Protein AF-E8ZKI0-F1 (afdb_monomer)

Solvent-accessible surface area (backbone atoms only — not comparable to full-atom values): 11132 Å² total; per-residue (Å²): 133,86,81,89,88,86,85,84,89,81,90,82,86,80,88,83,82,87,80,90,78,79,86,87,85,88,90,86,84,82,90,84,88,85,90,84,85,89,81,93,77,94,76,82,87,74,80,74,78,77,76,75,78,72,76,76,78,71,79,24,52,30,26,34,36,40,73,79,51,63,46,97,85,69,41,68,41,62,51,30,31,23,81,55,64,63,51,71,71,63,33,72,75,36,73,36,47,44,56,20,21,68,44,44,26,99,84,48,37,11,39,30,31,72,38,79,87,80,56,42,68,42,53,51,73,73,50,23,82,56,66,66,88,75,39,90,78,42,40,77,31,73,81,53,29,66,79,56,49,52,53,53,49,51,53,42,50,52,51,52,51,53,50,56,49,49,51,69,77,59,118

Secondary structure (DSSP, 8-state):
------------------------------------------------------PPPPPPEEEEEEEEEE-TTS-EEEEEE-SSPPPHHHHHH-HHHHHHHTS--TTSEEEEEEETTTTEEE--GGGTTS-TTS-TTPEE-GGGSHHHHHHHHHHHHHHHHHHHHHHHH--

Mean predicted aligned error: 16.47 Å

Radius of gyration: 30.59 Å; Cα contacts (8 Å, |Δi|>4): 182; chains: 1; bounding box: 78×76×83 Å

Fold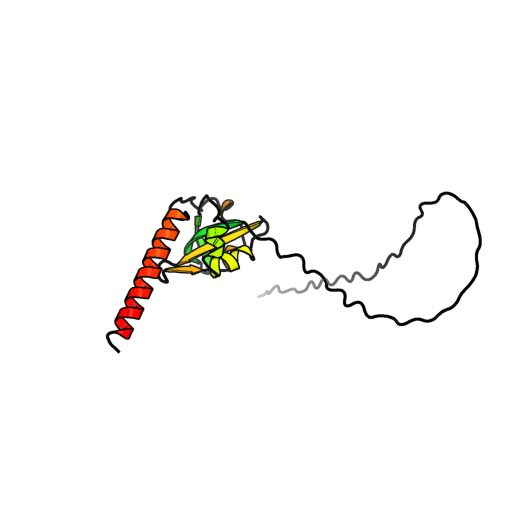seek 3Di:
DDDDDDDDDDDDDDDDDDDDDDDDDDDDDDDDDDDDDDDDDDDDDDPPPPPPPPDPQQFFFEKEFDFDAADPVRATDTAEIAPDTDDPVLCVVAPQSVVQRNQAEPVRYGYWYQDLVLLGIHGDNSVRDDDPVPVPRHYHDCCRPPVNSVVSNVVVVVVVVVVVVVVVVPD

Organism: Mycoplasma haemofelis (strain Langford 1) (NCBI:txid941640)

pLDDT: mean 74.5, std 23.93, range [30.08, 96.81]

Structure (mmCIF, N/CA/C/O backbone):
data_AF-E8ZKI0-F1
#
_entry.id   AF-E8ZKI0-F1
#
loop_
_atom_site.group_PDB
_atom_site.id
_atom_site.type_symbol
_atom_site.label_atom_id
_atom_site.label_alt_id
_atom_site.label_comp_id
_atom_site.label_asym_id
_atom_site.label_entity_id
_atom_site.label_seq_id
_atom_site.pdbx_PDB_ins_code
_atom_site.Cartn_x
_atom_site.Cartn_y
_atom_site.Cartn_z
_atom_site.occupancy
_atom_site.B_iso_or_equiv
_atom_site.auth_seq_id
_atom_site.auth_comp_id
_atom_site.auth_asym_id
_atom_site.auth_atom_id
_atom_site.pdbx_PDB_model_num
ATOM 1 N N . MET A 1 1 ? 17.037 7.441 -63.802 1.00 40.22 1 MET A N 1
ATOM 2 C CA . MET A 1 1 ? 16.262 6.194 -64.014 1.00 40.22 1 MET A CA 1
ATOM 3 C C . MET A 1 1 ? 15.988 5.619 -62.631 1.00 40.22 1 MET A C 1
ATOM 5 O O . MET A 1 1 ? 16.943 5.460 -61.891 1.00 40.22 1 MET A O 1
ATOM 9 N N . LYS A 1 2 ? 14.757 5.776 -62.123 1.00 40.53 2 LYS A N 1
ATOM 10 C CA . LYS A 1 2 ? 13.696 4.742 -62.015 1.00 40.53 2 LYS A CA 1
ATOM 11 C C . LYS A 1 2 ? 14.151 3.548 -61.136 1.00 40.53 2 LYS A C 1
ATOM 13 O O . LYS A 1 2 ? 15.152 2.940 -61.468 1.00 40.53 2 LYS A O 1
ATOM 18 N N . GLY A 1 3 ? 13.478 3.177 -60.044 1.00 38.97 3 GLY A N 1
ATOM 19 C CA . GLY A 1 3 ? 12.053 3.362 -59.776 1.00 38.97 3 GLY A CA 1
ATOM 20 C C . GLY A 1 3 ? 11.618 3.227 -58.315 1.00 38.97 3 GLY A C 1
ATOM 21 O O . GLY A 1 3 ? 12.303 2.659 -57.470 1.00 38.97 3 GLY A O 1
ATOM 22 N N . LEU A 1 4 ? 10.436 3.805 -58.088 1.00 45.12 4 LEU A N 1
ATOM 23 C CA . LEU A 1 4 ? 9.535 3.550 -56.975 1.00 45.12 4 LEU A CA 1
ATOM 24 C C . LEU A 1 4 ? 9.057 2.095 -57.011 1.00 45.12 4 LEU A C 1
ATOM 26 O O . LEU A 1 4 ? 8.771 1.590 -58.093 1.00 45.12 4 LEU A O 1
ATOM 30 N N . ASN A 1 5 ? 8.814 1.518 -55.836 1.00 44.50 5 ASN A N 1
ATOM 31 C CA . ASN A 1 5 ? 7.786 0.497 -55.661 1.00 44.50 5 ASN A CA 1
ATOM 32 C C . ASN A 1 5 ? 6.865 0.922 -54.513 1.00 44.50 5 ASN A C 1
ATOM 34 O O . ASN A 1 5 ? 7.275 0.989 -53.358 1.00 44.50 5 ASN A O 1
ATOM 38 N N . ALA A 1 6 ? 5.619 1.214 -54.871 1.00 46.84 6 ALA A N 1
ATOM 39 C CA . ALA A 1 6 ? 4.472 1.340 -53.989 1.00 46.84 6 ALA A CA 1
ATOM 40 C C . ALA A 1 6 ? 3.390 0.401 -54.533 1.00 46.84 6 ALA A C 1
ATOM 42 O O . ALA A 1 6 ? 3.024 0.560 -55.693 1.00 46.84 6 ALA A O 1
ATOM 43 N N . ILE A 1 7 ? 2.894 -0.540 -53.722 1.00 47.84 7 ILE A N 1
ATOM 44 C CA . ILE A 1 7 ? 1.620 -1.275 -53.892 1.00 47.84 7 ILE A CA 1
ATOM 45 C C . ILE A 1 7 ? 1.179 -1.655 -52.458 1.00 47.84 7 ILE A C 1
ATOM 47 O O . ILE A 1 7 ? 1.956 -2.285 -51.749 1.00 47.84 7 ILE A O 1
ATOM 51 N N . LEU A 1 8 ? 0.168 -1.022 -51.848 1.00 43.34 8 LEU A N 1
ATOM 52 C CA . LEU A 1 8 ? -1.298 -1.187 -51.951 1.00 43.34 8 LEU A CA 1
ATOM 53 C C . LEU A 1 8 ? -1.882 -2.480 -51.339 1.00 43.34 8 LEU A C 1
ATOM 55 O O . LEU A 1 8 ? -1.667 -3.571 -51.844 1.00 43.34 8 LEU A O 1
ATOM 59 N N . SER A 1 9 ? -2.778 -2.238 -50.372 1.00 44.53 9 SER A N 1
ATOM 60 C CA . SER A 1 9 ? -4.087 -2.877 -50.154 1.00 44.53 9 SER A CA 1
ATOM 61 C C . SER A 1 9 ? -4.181 -4.312 -49.625 1.00 44.53 9 SER A C 1
ATOM 63 O O . SER A 1 9 ? -3.645 -5.260 -50.183 1.00 44.53 9 SER A O 1
ATOM 65 N N . GLY A 1 10 ? -5.011 -4.454 -48.590 1.00 43.97 10 GLY A N 1
ATOM 66 C CA . GLY A 1 10 ? -5.492 -5.725 -48.062 1.00 43.97 10 GLY A CA 1
ATOM 67 C C . GLY A 1 10 ? -6.561 -5.517 -46.991 1.00 43.97 10 GLY A C 1
ATOM 68 O O . GLY A 1 10 ? -6.345 -5.831 -45.827 1.00 43.97 10 GLY A O 1
ATOM 69 N N . THR A 1 11 ? -7.702 -4.938 -47.368 1.00 52.06 11 THR A N 1
ATOM 70 C CA . THR A 1 11 ? -8.943 -4.984 -46.579 1.00 52.06 11 THR A CA 1
ATOM 71 C C . THR A 1 11 ? -9.437 -6.424 -46.470 1.00 52.06 11 THR A C 1
ATOM 73 O O . THR A 1 11 ? -9.704 -7.053 -47.491 1.00 52.06 11 THR A O 1
ATOM 76 N N . GLY A 1 12 ? -9.609 -6.918 -45.244 1.00 41.12 12 GLY A N 1
ATOM 77 C CA . GLY A 1 12 ? -10.237 -8.204 -44.944 1.00 41.12 12 GLY A CA 1
ATOM 78 C C . GLY A 1 12 ? -11.407 -8.029 -43.980 1.00 41.12 12 GLY A C 1
ATOM 79 O O . GLY A 1 12 ? -11.250 -8.210 -42.779 1.00 41.12 12 GLY A O 1
ATOM 80 N N . LEU A 1 13 ? -12.571 -7.651 -44.512 1.00 50.66 13 LEU A N 1
ATOM 81 C CA . LEU A 1 13 ? -13.872 -7.826 -43.863 1.00 50.66 13 LEU A CA 1
ATOM 82 C C . LEU A 1 13 ? -14.341 -9.250 -44.169 1.00 50.66 13 LEU A C 1
ATOM 84 O O . LEU A 1 13 ? -14.579 -9.567 -45.333 1.00 50.66 13 LEU A O 1
ATOM 88 N N . VAL A 1 14 ? -14.513 -10.089 -43.148 1.00 54.31 14 VAL A N 1
ATOM 89 C CA . VAL A 1 14 ? -15.307 -11.316 -43.280 1.00 54.31 14 VAL A CA 1
ATOM 90 C C . VAL A 1 14 ? -16.473 -11.246 -42.305 1.00 54.31 14 VAL A C 1
ATOM 92 O O . VAL A 1 14 ? -16.327 -11.325 -41.090 1.00 54.31 14 VAL A O 1
ATOM 95 N N . SER A 1 15 ? -17.628 -11.030 -42.926 1.00 44.19 15 SER A N 1
ATOM 96 C CA . SER A 1 15 ? -18.984 -11.224 -42.432 1.00 44.19 15 SER A CA 1
ATOM 97 C C . SER A 1 15 ? -19.193 -12.648 -41.904 1.00 44.19 15 SER A C 1
ATOM 99 O O . SER A 1 15 ? -18.783 -13.612 -42.547 1.00 44.19 15 SER A O 1
ATOM 101 N N . GLY A 1 16 ? -19.878 -12.774 -40.767 1.00 38.69 16 GLY A N 1
ATOM 102 C CA . GLY A 1 16 ? -20.355 -14.040 -40.215 1.00 38.69 16 GLY A CA 1
ATOM 103 C C . GLY A 1 16 ? -21.697 -13.826 -39.526 1.00 38.69 16 GLY A C 1
ATOM 104 O O . GLY A 1 16 ? -21.761 -13.597 -38.324 1.00 38.69 16 GLY A O 1
ATOM 105 N N . VAL A 1 17 ? -22.757 -13.831 -40.330 1.00 40.53 17 VAL A N 1
ATOM 106 C CA . VAL A 1 17 ? -24.164 -13.772 -39.925 1.00 40.53 17 VAL A CA 1
ATOM 107 C C . VAL A 1 17 ? -24.642 -15.178 -39.563 1.00 40.53 17 VAL A C 1
ATOM 109 O O . VAL A 1 17 ? -24.392 -16.118 -40.311 1.00 40.53 17 VAL A O 1
ATOM 112 N N . GLY A 1 18 ? -25.440 -15.277 -38.498 1.00 31.75 18 GLY A N 1
ATOM 113 C CA . GLY A 1 18 ? -26.523 -16.258 -38.408 1.00 31.75 18 GLY A CA 1
ATOM 114 C C . GLY A 1 18 ? -26.263 -17.465 -37.510 1.00 31.75 18 GLY A C 1
ATOM 115 O O . GLY A 1 18 ? -25.328 -18.227 -37.718 1.00 31.75 18 GLY A O 1
ATOM 116 N N . GLY A 1 19 ? -27.164 -17.676 -36.547 1.00 33.12 19 GLY A N 1
ATOM 117 C CA . GLY A 1 19 ? -27.250 -18.950 -35.837 1.00 33.12 19 GLY A CA 1
ATOM 118 C C . GLY A 1 19 ? -27.952 -18.890 -34.488 1.00 33.12 19 GLY A C 1
ATOM 119 O O . GLY A 1 19 ? -27.355 -19.250 -33.482 1.00 33.12 19 GLY A O 1
ATOM 120 N N . ILE A 1 20 ? -29.213 -18.452 -34.450 1.00 44.00 20 ILE A N 1
ATOM 121 C CA . ILE A 1 20 ? -30.106 -18.773 -33.330 1.00 44.00 20 ILE A CA 1
ATOM 122 C C . ILE A 1 20 ? -30.459 -20.256 -33.489 1.00 44.00 20 ILE A C 1
ATOM 124 O O . ILE A 1 20 ? -31.121 -20.619 -34.458 1.00 44.00 20 ILE A O 1
ATOM 128 N N . ALA A 1 21 ? -30.020 -21.111 -32.568 1.00 38.50 21 ALA A N 1
ATOM 129 C CA . ALA A 1 21 ? -30.513 -22.479 -32.462 1.00 38.50 21 ALA A CA 1
ATOM 130 C C . ALA A 1 21 ? -31.357 -22.590 -31.190 1.00 38.50 21 ALA A C 1
ATOM 132 O O . ALA A 1 21 ? -30.845 -22.593 -30.072 1.00 38.50 21 ALA A O 1
ATOM 133 N N . ALA A 1 22 ? -32.672 -22.628 -31.391 1.00 40.62 22 ALA A N 1
ATOM 134 C CA . ALA A 1 22 ? -33.644 -22.969 -30.372 1.00 40.62 22 ALA A CA 1
ATOM 135 C C . ALA A 1 22 ? -33.615 -24.482 -30.082 1.00 40.62 22 ALA A C 1
ATOM 137 O O . ALA A 1 22 ? -33.513 -25.298 -30.992 1.00 40.62 22 ALA A O 1
ATOM 138 N N . LEU A 1 23 ? -3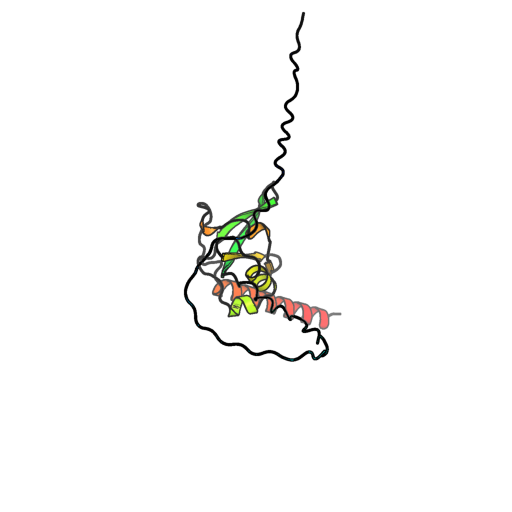3.711 -24.791 -28.785 1.00 43.47 23 LEU A N 1
ATOM 139 C CA . LEU A 1 23 ? -34.358 -25.934 -28.127 1.00 43.47 23 LEU A CA 1
ATOM 140 C C . LEU A 1 23 ? -34.749 -27.145 -28.990 1.00 43.47 23 LEU A C 1
ATOM 142 O O . LEU A 1 23 ? -35.630 -27.038 -29.836 1.00 43.47 23 LEU A O 1
ATOM 146 N N . THR A 1 24 ? -34.246 -28.331 -28.625 1.00 37.47 24 THR A N 1
ATOM 147 C CA . THR A 1 24 ? -35.020 -29.489 -28.099 1.00 37.47 24 THR A CA 1
ATOM 148 C C . THR A 1 24 ? -34.216 -30.784 -28.247 1.00 37.47 24 THR A C 1
ATOM 150 O O . THR A 1 24 ? -33.840 -31.106 -29.358 1.00 37.47 24 THR A O 1
ATOM 153 N N . VAL A 1 25 ? -34.014 -31.538 -27.155 1.00 42.84 25 VAL A N 1
ATOM 154 C CA . VAL A 1 25 ? -34.149 -33.015 -27.048 1.00 42.84 25 VAL A CA 1
ATOM 155 C C . VAL A 1 25 ? -34.244 -33.317 -25.536 1.00 42.84 25 VAL A C 1
ATOM 157 O O . VAL A 1 25 ? -33.312 -33.047 -24.790 1.00 42.84 25 VAL A O 1
ATOM 160 N N . LEU A 1 26 ? -35.444 -33.559 -25.001 1.00 39.06 26 LEU A N 1
ATOM 161 C CA . LEU A 1 26 ? -36.080 -34.873 -24.805 1.00 39.06 26 LEU A CA 1
ATOM 162 C C . LEU A 1 26 ? -35.451 -35.685 -23.654 1.00 39.06 26 LEU A C 1
ATOM 164 O O . LEU A 1 26 ? -34.533 -36.467 -23.865 1.00 39.06 26 LEU A O 1
ATOM 168 N N . ASN A 1 27 ? -36.019 -35.569 -22.450 1.00 40.00 27 ASN A N 1
ATOM 169 C CA . ASN A 1 27 ? -35.967 -36.654 -21.470 1.00 40.00 27 ASN A CA 1
ATOM 170 C C . ASN A 1 27 ? -37.403 -37.062 -21.124 1.00 40.00 27 ASN A C 1
ATOM 172 O O . ASN A 1 27 ? -38.143 -36.347 -20.453 1.00 40.00 27 ASN A O 1
ATOM 176 N N . LYS A 1 28 ? -37.792 -38.202 -21.695 1.00 32.09 28 LYS A N 1
ATOM 177 C CA . LYS A 1 28 ? -39.054 -38.929 -21.537 1.00 32.09 28 LYS A CA 1
ATOM 178 C C . LYS A 1 28 ? -38.755 -40.070 -20.560 1.00 32.09 28 LYS A C 1
ATOM 180 O O . LYS A 1 28 ? -37.803 -40.804 -20.797 1.00 32.09 28 LYS A O 1
ATOM 185 N N . ALA A 1 29 ? -39.455 -40.184 -19.431 1.00 35.16 29 ALA A N 1
ATOM 186 C CA . ALA A 1 29 ? -40.582 -41.104 -19.188 1.00 35.16 29 ALA A CA 1
ATOM 187 C C . ALA A 1 29 ? -40.885 -41.141 -17.660 1.00 35.16 29 ALA A C 1
ATOM 189 O O . ALA A 1 29 ? -40.016 -40.705 -16.905 1.00 35.16 29 ALA A O 1
ATOM 190 N N . PRO A 1 30 ? -41.971 -41.777 -17.155 1.00 42.25 30 PRO A N 1
ATOM 191 C CA . PRO A 1 30 ? -43.271 -42.108 -17.758 1.00 42.25 30 PRO A CA 1
ATOM 192 C C . PRO A 1 30 ? -44.508 -41.673 -16.910 1.00 42.25 30 PRO A C 1
ATOM 194 O O . PRO A 1 30 ? -44.445 -41.491 -15.702 1.00 42.25 30 PRO A O 1
ATOM 197 N N . THR A 1 31 ? -45.641 -41.545 -17.611 1.00 36.56 31 THR A N 1
ATOM 198 C CA . THR A 1 31 ? -47.069 -41.698 -17.226 1.00 36.56 31 THR A CA 1
ATOM 199 C C . THR A 1 31 ? -47.497 -41.840 -15.751 1.00 36.56 31 THR A C 1
ATOM 201 O O . THR A 1 31 ? -47.207 -42.856 -15.127 1.00 36.56 31 THR A O 1
ATOM 204 N N . SER A 1 32 ? -48.427 -40.980 -15.310 1.00 31.41 32 SER A N 1
ATOM 205 C CA . SER A 1 32 ? -49.773 -41.416 -14.883 1.00 31.41 32 SER A CA 1
ATOM 206 C C . SER A 1 32 ? -50.768 -40.242 -14.886 1.00 31.41 32 SER A C 1
ATOM 208 O O . SER A 1 32 ? -50.420 -39.109 -14.575 1.00 31.41 32 SER A O 1
ATOM 210 N N . SER A 1 33 ? -51.984 -40.545 -15.320 1.00 34.16 33 SER A N 1
ATOM 211 C CA . SER A 1 33 ? -53.177 -39.717 -15.547 1.00 34.16 33 SER A CA 1
ATOM 212 C C . SER A 1 33 ? -53.775 -39.051 -14.298 1.00 34.16 33 SER A C 1
ATOM 214 O O . SER A 1 33 ? -53.682 -39.639 -13.227 1.00 34.16 33 SER A O 1
ATOM 216 N N . VAL A 1 34 ? -54.496 -37.928 -14.472 1.00 34.50 34 VAL A N 1
ATOM 217 C CA . VAL A 1 34 ? -55.917 -37.699 -14.076 1.00 34.50 34 VAL A CA 1
ATOM 218 C C . VAL A 1 34 ? -56.320 -36.224 -14.326 1.00 34.50 34 VAL A C 1
ATOM 220 O O . VAL A 1 34 ? -55.527 -35.310 -14.135 1.00 34.50 34 VAL A O 1
ATOM 223 N N . LEU A 1 35 ? -57.546 -36.050 -14.839 1.00 34.53 35 LEU A N 1
ATOM 224 C CA . LEU A 1 35 ? -58.276 -34.816 -15.171 1.00 34.53 35 LEU A CA 1
ATOM 225 C C . LEU A 1 35 ? -58.670 -33.948 -13.956 1.00 34.53 35 LEU A C 1
ATOM 227 O O . LEU A 1 35 ? -59.016 -34.519 -12.934 1.00 34.53 35 LEU A O 1
ATOM 231 N N . GLU A 1 36 ? -58.777 -32.624 -14.162 1.00 35.88 36 GLU A N 1
ATOM 232 C CA . GLU A 1 36 ? -59.799 -31.659 -13.650 1.00 35.88 36 GLU A CA 1
ATOM 233 C C . GLU A 1 36 ? -59.331 -30.245 -14.087 1.00 35.88 36 GLU A C 1
ATOM 235 O O . GLU A 1 36 ? -58.208 -29.865 -13.781 1.00 35.88 36 GLU A O 1
ATOM 240 N N . VAL A 1 37 ? -59.910 -29.516 -15.055 1.00 31.95 37 VAL A N 1
ATOM 241 C CA . VAL A 1 37 ? -61.228 -28.847 -15.206 1.00 31.95 37 VAL A CA 1
ATOM 242 C C . VAL A 1 37 ? -61.480 -27.733 -14.164 1.00 31.95 37 VAL A C 1
ATOM 244 O O . VAL A 1 37 ? -61.538 -28.013 -12.976 1.00 31.95 37 VAL A O 1
ATOM 247 N N . VAL A 1 38 ? -61.750 -26.512 -14.679 1.00 35.09 38 VAL A N 1
ATOM 248 C CA . VAL A 1 38 ? -62.274 -25.273 -14.026 1.00 35.09 38 VAL A CA 1
ATOM 249 C C . VAL A 1 38 ? -61.226 -24.518 -13.167 1.00 35.09 38 VAL A C 1
ATOM 251 O O . VAL A 1 38 ? -60.435 -25.141 -12.486 1.00 35.09 38 VAL A O 1
ATOM 254 N N . GLU A 1 39 ? -61.043 -23.192 -13.160 1.00 33.56 39 GLU A N 1
ATOM 255 C CA . GLU A 1 39 ? -61.940 -22.047 -13.338 1.00 33.56 39 GLU A CA 1
ATOM 256 C C . GLU A 1 39 ? -61.121 -20.778 -13.664 1.00 33.56 39 GLU A C 1
ATOM 258 O O . GLU A 1 39 ? -60.028 -20.563 -13.141 1.00 33.56 39 GLU A O 1
ATOM 263 N N . GLU A 1 40 ? -61.684 -19.914 -14.502 1.00 41.94 40 GLU A N 1
ATOM 264 C CA . GLU A 1 40 ? -61.268 -18.531 -14.724 1.00 41.94 40 GLU A CA 1
ATOM 265 C C . GLU A 1 40 ? -61.461 -17.686 -13.450 1.00 41.94 40 GLU A C 1
ATOM 267 O O . GLU A 1 40 ? -62.557 -17.661 -12.892 1.00 41.94 40 GLU A O 1
ATOM 272 N N . LYS A 1 41 ? -60.435 -16.936 -13.019 1.00 30.08 41 LYS A N 1
ATOM 273 C CA . LYS A 1 41 ? -60.613 -15.699 -12.235 1.00 30.08 41 LYS A CA 1
ATOM 274 C C . LYS A 1 41 ? -59.398 -14.778 -12.342 1.00 30.08 41 LYS A C 1
ATOM 276 O O . LYS A 1 41 ? -58.297 -15.090 -11.905 1.00 30.08 41 LYS A O 1
ATOM 281 N N . SER A 1 42 ? -59.664 -13.619 -12.934 1.00 44.31 42 SER A N 1
ATOM 282 C CA . SER A 1 42 ? -58.834 -12.417 -12.959 1.00 44.31 42 SER A CA 1
ATOM 283 C C . SER A 1 42 ? -58.464 -11.966 -11.543 1.00 44.31 42 SER A C 1
ATOM 285 O O . SER A 1 42 ? -59.359 -11.819 -10.712 1.00 44.31 42 SER A O 1
ATOM 287 N N . GLN A 1 43 ? -57.179 -11.708 -11.276 1.00 31.31 43 GLN A N 1
ATOM 288 C CA . GLN A 1 43 ? -56.734 -10.905 -10.133 1.00 31.31 43 GLN A CA 1
ATOM 289 C C . GLN A 1 43 ? -55.329 -10.327 -10.379 1.00 31.31 43 GLN A C 1
ATOM 291 O O . GLN A 1 43 ? -54.343 -11.051 -10.431 1.00 31.31 43 GLN A O 1
ATOM 296 N N . VAL A 1 44 ? -55.308 -9.000 -10.554 1.00 39.16 44 VAL A N 1
ATOM 297 C CA . VAL A 1 44 ? -54.308 -8.030 -10.073 1.00 39.16 44 VAL A CA 1
ATOM 298 C C . VAL A 1 44 ? -52.849 -8.501 -10.112 1.00 39.16 44 VAL A C 1
ATOM 300 O O . VAL A 1 44 ? -52.348 -9.129 -9.185 1.00 39.16 44 VAL A O 1
ATOM 303 N N . GLU A 1 45 ? -52.139 -8.106 -11.170 1.00 38.28 45 GLU A N 1
ATOM 304 C CA . GLU A 1 45 ? -50.689 -8.254 -11.269 1.00 38.28 45 GLU A CA 1
ATOM 305 C C . GLU A 1 45 ? -50.011 -7.242 -10.328 1.00 38.28 45 GLU A C 1
ATOM 307 O O . GLU A 1 45 ? -49.749 -6.083 -10.662 1.00 38.28 45 GLU A O 1
ATOM 312 N N . GLU A 1 46 ? -49.796 -7.679 -9.089 1.00 39.84 46 GLU A N 1
ATOM 313 C CA . GLU A 1 46 ? -48.971 -7.002 -8.100 1.00 39.84 46 GLU A CA 1
ATOM 314 C C . GLU A 1 46 ? -47.523 -7.004 -8.607 1.00 39.84 46 GLU A C 1
ATOM 316 O O . GLU A 1 46 ? -46.841 -8.031 -8.665 1.00 39.84 46 GLU A O 1
ATOM 321 N N . LYS A 1 47 ? -47.074 -5.826 -9.036 1.00 40.88 47 LYS A N 1
ATOM 322 C CA . LYS A 1 47 ? -45.724 -5.549 -9.516 1.00 40.88 47 LYS A CA 1
ATOM 323 C C . LYS A 1 47 ? -44.732 -5.799 -8.374 1.00 40.88 47 LYS A C 1
ATOM 325 O O . LYS A 1 47 ? -44.409 -4.888 -7.619 1.00 40.88 47 LYS A O 1
ATOM 330 N N . LYS A 1 48 ? -44.246 -7.036 -8.238 1.00 42.81 48 LYS A N 1
ATOM 331 C CA . LYS A 1 48 ? -43.090 -7.344 -7.391 1.00 42.81 48 LYS A CA 1
ATOM 332 C C . LYS A 1 48 ? -41.882 -6.638 -7.992 1.00 42.81 48 LYS A C 1
ATOM 334 O O . LYS A 1 48 ? -41.314 -7.093 -8.983 1.00 42.81 48 LYS A O 1
ATOM 339 N N . GLU A 1 49 ? -41.512 -5.508 -7.396 1.00 42.75 49 GLU A N 1
ATOM 340 C CA . GLU A 1 49 ? -40.168 -4.957 -7.508 1.00 42.75 49 GLU A CA 1
ATOM 341 C C . GLU A 1 49 ? -39.195 -6.066 -7.113 1.00 42.75 49 GLU A C 1
ATOM 343 O O . GLU A 1 49 ? -39.032 -6.407 -5.940 1.00 42.75 49 GLU A O 1
ATOM 348 N N . GLY A 1 50 ? -38.590 -6.688 -8.123 1.00 42.03 50 GLY A N 1
ATOM 349 C CA . GLY A 1 50 ? -37.432 -7.534 -7.936 1.00 42.03 50 GLY A CA 1
ATOM 350 C C . GLY A 1 50 ? -36.322 -6.656 -7.387 1.00 42.03 50 GLY A C 1
ATOM 351 O O . GLY A 1 50 ? -35.592 -6.029 -8.150 1.00 42.03 50 GLY A O 1
ATOM 352 N N . VAL A 1 51 ? -36.210 -6.593 -6.062 1.00 45.97 51 VAL A N 1
ATOM 353 C CA . VAL A 1 51 ? -34.994 -6.148 -5.395 1.00 45.97 51 VAL A CA 1
ATOM 354 C C . VAL A 1 51 ? -33.931 -7.163 -5.792 1.00 45.97 51 VAL A C 1
ATOM 356 O O . VAL A 1 51 ? -33.796 -8.227 -5.188 1.00 45.97 51 VAL A O 1
ATOM 359 N N . THR A 1 52 ? -33.209 -6.867 -6.869 1.00 45.12 52 THR A N 1
ATOM 360 C CA . THR A 1 52 ? -31.932 -7.506 -7.156 1.00 45.12 52 THR A CA 1
ATOM 361 C C . THR A 1 52 ? -31.039 -7.197 -5.968 1.00 45.12 52 THR A C 1
ATOM 363 O O . THR A 1 52 ? -30.539 -6.080 -5.832 1.00 45.12 52 THR A O 1
ATOM 366 N N . VAL A 1 53 ? -30.898 -8.171 -5.071 1.00 51.28 53 VAL A N 1
ATOM 367 C CA . VAL A 1 53 ? -29.879 -8.160 -4.029 1.00 51.28 53 VAL A 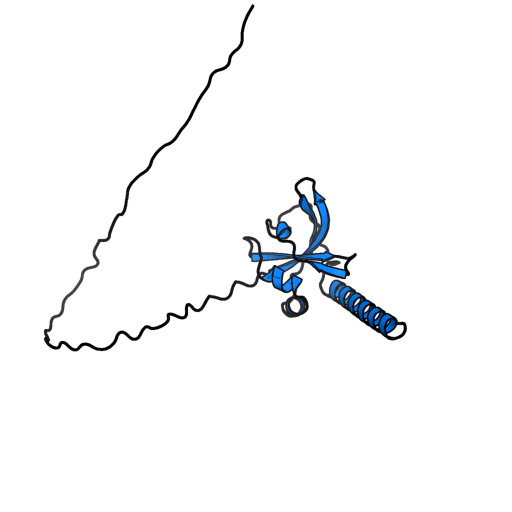CA 1
ATOM 368 C C . VAL A 1 53 ? -28.551 -8.181 -4.774 1.00 51.28 53 VAL A C 1
ATOM 370 O O . VAL A 1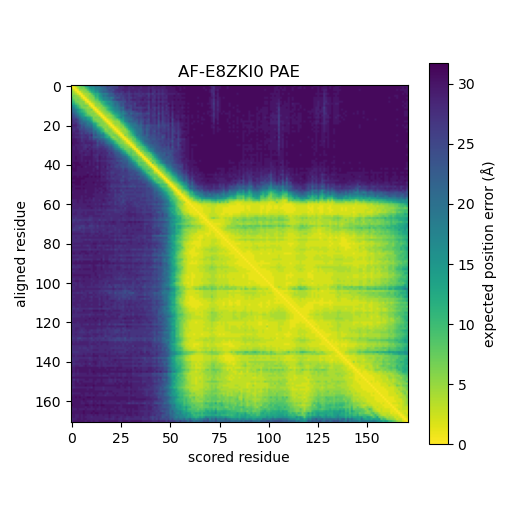 53 ? -28.121 -9.224 -5.257 1.00 51.28 53 VAL A O 1
ATOM 373 N N . ALA A 1 54 ? -27.969 -6.999 -4.977 1.00 57.12 54 ALA A N 1
ATOM 374 C CA . ALA A 1 54 ? -26.637 -6.867 -5.533 1.00 57.12 54 ALA A CA 1
ATOM 375 C C . ALA A 1 54 ? -25.690 -7.642 -4.616 1.00 57.12 54 ALA A C 1
ATOM 377 O O . ALA A 1 54 ? -25.544 -7.305 -3.439 1.00 57.12 54 ALA A O 1
ATOM 378 N N . GLU A 1 55 ? -25.111 -8.715 -5.144 1.00 58.34 55 GLU A N 1
ATOM 379 C CA . GLU A 1 55 ? -24.109 -9.494 -4.436 1.00 58.34 55 GLU A CA 1
ATOM 380 C C . GLU A 1 55 ? -22.963 -8.543 -4.042 1.00 58.34 55 GLU A C 1
ATOM 382 O O . GLU A 1 55 ? -22.500 -7.764 -4.888 1.00 58.34 55 GLU A O 1
ATOM 387 N N . PRO A 1 56 ? -22.562 -8.497 -2.758 1.00 62.19 56 PRO A N 1
ATOM 388 C CA . PRO A 1 56 ? -21.542 -7.560 -2.313 1.00 62.19 56 PRO A CA 1
ATOM 389 C C . PRO A 1 56 ? -20.242 -7.833 -3.069 1.00 62.19 56 PRO A C 1
ATOM 391 O O . PRO A 1 56 ? -19.812 -8.978 -3.190 1.00 62.19 56 PRO A O 1
ATOM 394 N N . ALA A 1 57 ? -19.623 -6.769 -3.589 1.00 65.06 57 ALA A N 1
ATOM 395 C CA . ALA A 1 57 ? -18.372 -6.884 -4.327 1.00 65.06 57 ALA A CA 1
ATOM 396 C C . ALA A 1 57 ? -17.316 -7.629 -3.483 1.00 65.06 57 ALA A C 1
ATOM 398 O O . ALA A 1 57 ? -17.191 -7.341 -2.286 1.00 65.06 57 ALA A O 1
ATOM 399 N N . PRO A 1 58 ? -16.555 -8.564 -4.080 1.00 73.06 58 PRO A N 1
ATOM 400 C CA . PRO A 1 58 ? -15.560 -9.333 -3.349 1.00 73.06 58 PRO A CA 1
ATOM 401 C C . PRO A 1 58 ? -14.487 -8.402 -2.773 1.00 73.06 58 PRO A C 1
ATOM 403 O O . PRO A 1 58 ? -13.939 -7.550 -3.476 1.00 73.06 58 PRO A O 1
ATOM 406 N N . VAL A 1 59 ? -14.200 -8.564 -1.480 1.00 84.25 59 VAL A N 1
ATOM 407 C CA . VAL A 1 59 ? -13.133 -7.833 -0.789 1.00 84.25 59 VAL A CA 1
ATOM 408 C C . VAL A 1 59 ? -11.807 -8.533 -1.074 1.00 84.25 59 VAL A C 1
ATOM 410 O O . VAL A 1 59 ? -11.661 -9.726 -0.820 1.00 84.25 59 VAL A O 1
ATOM 413 N N . MET A 1 60 ? -10.858 -7.784 -1.624 1.00 91.50 60 MET A N 1
ATOM 414 C CA . MET A 1 60 ? -9.555 -8.278 -2.065 1.00 91.50 60 MET A CA 1
ATOM 415 C C . MET A 1 60 ? -8.511 -8.188 -0.952 1.00 91.50 60 MET A C 1
ATOM 417 O O . MET A 1 60 ? -8.544 -7.266 -0.132 1.00 91.50 60 MET A O 1
ATOM 421 N N . ASP A 1 61 ? -7.521 -9.083 -0.986 1.00 95.44 61 ASP A N 1
ATOM 422 C CA . ASP A 1 61 ? -6.370 -9.018 -0.083 1.00 95.44 61 ASP A CA 1
ATOM 423 C C . ASP A 1 61 ? -5.514 -7.786 -0.416 1.00 95.44 61 ASP A C 1
ATOM 425 O O . ASP A 1 61 ? -4.985 -7.673 -1.525 1.00 95.44 61 ASP A O 1
ATOM 429 N N . VAL A 1 62 ? -5.344 -6.858 0.531 1.00 96.38 62 VAL A N 1
ATOM 430 C CA . VAL A 1 62 ? -4.599 -5.611 0.289 1.00 96.38 62 VAL A CA 1
ATOM 431 C C . VAL A 1 62 ? -3.149 -5.736 0.738 1.00 96.38 62 VAL A C 1
ATOM 433 O O . VAL A 1 62 ? -2.864 -6.136 1.861 1.00 96.38 62 VAL A O 1
ATOM 436 N N . TYR A 1 63 ? -2.222 -5.319 -0.115 1.00 96.81 63 TYR A N 1
ATOM 437 C CA . TYR A 1 63 ? -0.790 -5.274 0.155 1.00 96.81 63 TYR A CA 1
ATOM 438 C C . TYR A 1 63 ? -0.256 -3.856 -0.007 1.00 96.81 63 TYR A C 1
ATOM 440 O O . TYR A 1 63 ? -0.766 -3.061 -0.795 1.00 96.81 63 TYR A O 1
ATOM 448 N N . VAL A 1 64 ? 0.814 -3.539 0.717 1.00 96.81 64 VAL A N 1
ATOM 449 C CA . VAL A 1 64 ? 1.492 -2.247 0.584 1.00 96.81 64 VAL A CA 1
ATOM 450 C C . VAL A 1 64 ? 2.666 -2.378 -0.372 1.00 96.81 64 VAL A C 1
ATOM 452 O O . VAL A 1 64 ? 3.472 -3.297 -0.235 1.00 96.81 64 VAL A O 1
ATOM 455 N N . VAL A 1 65 ? 2.790 -1.448 -1.314 1.00 96.38 65 VAL A N 1
ATOM 456 C CA . VAL A 1 65 ? 3.922 -1.362 -2.242 1.00 96.38 65 VAL A CA 1
ATOM 457 C C . VAL A 1 65 ? 4.777 -0.126 -1.977 1.00 96.38 65 VAL A C 1
ATOM 459 O O . VAL A 1 65 ? 4.280 0.952 -1.639 1.00 96.38 65 VAL A O 1
ATOM 462 N N . GLY A 1 66 ? 6.085 -0.290 -2.155 1.00 94.31 66 GLY A N 1
ATOM 463 C CA . GLY A 1 66 ? 7.058 0.786 -2.229 1.00 94.31 66 GLY A CA 1
ATOM 464 C C . GLY A 1 66 ? 6.957 1.442 -3.597 1.00 94.31 66 GLY A C 1
ATOM 465 O O . GLY A 1 66 ? 7.165 0.798 -4.623 1.00 94.31 66 GLY A O 1
ATOM 466 N N . TYR A 1 67 ? 6.583 2.719 -3.613 1.00 92.06 67 TYR A N 1
ATOM 467 C CA . TYR A 1 67 ? 6.448 3.500 -4.835 1.00 92.06 67 TYR A CA 1
ATOM 468 C C . TYR A 1 67 ? 7.545 4.556 -4.915 1.00 92.06 67 TYR A C 1
ATOM 470 O O . TYR A 1 67 ? 7.641 5.428 -4.052 1.00 92.06 67 TYR A O 1
ATOM 478 N N . LYS A 1 68 ? 8.337 4.510 -5.990 1.00 85.62 68 LYS A N 1
ATOM 479 C CA . LYS A 1 68 ? 9.367 5.520 -6.269 1.00 85.62 68 LYS A CA 1
ATOM 480 C C . LYS A 1 68 ? 8.844 6.650 -7.146 1.00 85.62 68 LYS A C 1
ATOM 482 O O . LYS A 1 68 ? 8.851 7.813 -6.755 1.00 85.62 68 LYS A O 1
ATOM 487 N N . LYS A 1 69 ? 8.457 6.308 -8.373 1.00 90.50 69 LYS A N 1
ATOM 488 C CA . LYS A 1 69 ? 7.998 7.243 -9.408 1.00 90.50 69 LYS A CA 1
ATOM 489 C C . LYS A 1 69 ? 7.302 6.488 -10.532 1.00 90.50 69 LYS A C 1
ATOM 491 O O . LYS A 1 69 ? 7.373 5.263 -10.596 1.00 90.50 69 LYS A O 1
ATOM 496 N N . ALA A 1 70 ? 6.673 7.214 -11.445 1.00 91.69 70 ALA A N 1
ATOM 497 C CA . ALA A 1 70 ? 6.184 6.639 -12.688 1.00 91.69 70 ALA A CA 1
ATOM 498 C C . ALA A 1 70 ? 7.301 6.581 -13.748 1.00 91.69 70 ALA A C 1
ATOM 500 O O . ALA A 1 70 ? 8.181 7.443 -13.768 1.00 91.69 70 ALA A O 1
ATOM 501 N N . ASN A 1 71 ? 7.267 5.576 -14.624 1.00 90.81 71 ASN A N 1
ATOM 502 C CA . ASN A 1 71 ? 8.098 5.526 -15.831 1.00 90.81 71 ASN A CA 1
ATOM 503 C C . ASN A 1 71 ? 7.534 6.435 -16.943 1.00 90.81 71 ASN A C 1
ATOM 505 O O . ASN A 1 71 ? 6.472 7.042 -16.784 1.00 90.81 71 ASN A O 1
ATOM 509 N N . ASP A 1 72 ? 8.203 6.481 -18.098 1.00 92.00 72 ASP A N 1
ATOM 510 C CA . ASP A 1 72 ? 7.803 7.321 -19.243 1.00 92.00 72 ASP A CA 1
ATOM 511 C C . ASP A 1 72 ? 6.409 6.971 -19.793 1.00 92.00 72 ASP A C 1
ATOM 513 O O . ASP A 1 72 ? 5.695 7.822 -20.319 1.00 92.00 72 ASP A O 1
ATOM 517 N N . LYS A 1 73 ? 5.961 5.725 -19.592 1.00 91.06 73 LYS A N 1
ATOM 518 C CA . LYS A 1 73 ? 4.608 5.249 -19.933 1.00 91.06 73 LYS A CA 1
ATOM 519 C C . LYS A 1 73 ? 3.580 5.540 -18.833 1.00 91.06 73 LYS A C 1
ATOM 521 O O . LYS A 1 73 ? 2.453 5.040 -18.871 1.00 91.06 73 LYS A O 1
ATOM 526 N N . ARG A 1 74 ? 3.948 6.342 -17.831 1.00 89.88 74 ARG A N 1
ATOM 527 C CA . ARG A 1 74 ? 3.148 6.653 -16.640 1.00 89.88 74 ARG A CA 1
ATOM 528 C C . ARG A 1 74 ? 2.728 5.408 -15.848 1.00 89.88 74 ARG A C 1
ATOM 530 O O . ARG A 1 74 ? 1.675 5.445 -15.210 1.00 89.88 74 ARG A O 1
ATOM 537 N N . GLN A 1 75 ? 3.471 4.308 -15.920 1.00 90.38 75 GLN A N 1
ATOM 538 C CA . GLN A 1 75 ? 3.259 3.130 -15.074 1.00 90.38 75 GLN A CA 1
ATOM 539 C C . GLN A 1 75 ? 4.076 3.282 -13.793 1.00 90.38 75 GLN A C 1
ATOM 541 O O . GLN A 1 75 ? 5.181 3.829 -13.851 1.00 90.38 75 GLN A O 1
ATOM 546 N N . PRO A 1 76 ? 3.573 2.822 -12.643 1.00 92.88 76 PRO A N 1
ATOM 547 C CA . PRO A 1 76 ? 4.334 2.909 -11.414 1.00 92.88 76 PRO A CA 1
ATOM 548 C C . PRO A 1 76 ? 5.572 2.015 -11.466 1.00 92.88 76 PRO A C 1
ATOM 550 O O . PRO A 1 76 ? 5.523 0.882 -11.943 1.00 92.88 76 PRO A O 1
ATOM 553 N N . LEU A 1 77 ? 6.676 2.523 -10.927 1.00 93.25 77 LEU A N 1
ATOM 554 C CA . LEU A 1 77 ? 7.850 1.729 -10.600 1.00 93.25 77 LEU A CA 1
ATOM 555 C C . LEU A 1 77 ? 7.739 1.301 -9.139 1.00 93.25 77 LEU A C 1
ATOM 557 O O . LEU A 1 77 ? 7.942 2.117 -8.234 1.00 93.25 77 LEU A O 1
ATOM 561 N N . VAL A 1 78 ? 7.391 0.029 -8.952 1.00 94.50 78 VAL A N 1
ATOM 562 C CA . VAL A 1 78 ? 7.405 -0.654 -7.659 1.00 94.50 78 VAL A CA 1
ATOM 563 C C . VAL A 1 78 ? 8.750 -1.336 -7.489 1.00 94.50 78 VAL A C 1
ATOM 565 O O . VAL A 1 78 ? 9.185 -2.080 -8.367 1.00 94.50 78 VAL A O 1
ATOM 568 N N . ASP A 1 79 ? 9.411 -1.072 -6.374 1.00 94.25 79 ASP A N 1
ATOM 569 C CA . ASP A 1 79 ? 10.676 -1.703 -6.000 1.00 94.25 79 ASP A CA 1
ATOM 570 C C . ASP A 1 79 ? 10.548 -2.594 -4.768 1.00 94.25 79 ASP A C 1
ATOM 572 O O . ASP A 1 79 ? 11.319 -3.542 -4.619 1.00 94.25 79 ASP A O 1
ATOM 576 N N . GLU A 1 80 ? 9.560 -2.325 -3.916 1.00 95.38 80 GLU A N 1
ATOM 577 C CA . GLU A 1 80 ? 9.297 -3.105 -2.716 1.00 95.38 80 GLU A CA 1
ATOM 578 C C . GLU A 1 80 ? 7.821 -3.492 -2.586 1.00 95.38 80 GLU A C 1
ATOM 580 O O . GLU A 1 80 ? 6.925 -2.777 -3.031 1.00 95.38 80 GLU A O 1
ATOM 585 N N . ILE A 1 81 ? 7.556 -4.618 -1.933 1.00 96.00 81 ILE A N 1
ATOM 586 C CA . ILE A 1 81 ? 6.213 -5.052 -1.553 1.00 96.00 81 ILE A CA 1
ATOM 587 C C . ILE A 1 81 ? 6.218 -5.625 -0.139 1.00 96.00 81 ILE A C 1
ATOM 589 O O . ILE A 1 81 ? 7.152 -6.327 0.260 1.00 96.00 81 ILE A O 1
ATOM 593 N N . SER A 1 82 ? 5.168 -5.340 0.625 1.00 96.69 82 SER A N 1
ATOM 594 C CA . SER A 1 82 ? 4.937 -5.990 1.908 1.00 96.69 82 SER A CA 1
ATOM 595 C C . SER A 1 82 ? 4.723 -7.492 1.690 1.00 96.69 82 SER A C 1
ATOM 597 O O . SER A 1 82 ? 3.859 -7.878 0.901 1.00 96.69 82 SER A O 1
ATOM 599 N N . PRO A 1 83 ? 5.452 -8.370 2.399 1.00 93.94 83 PRO A N 1
ATOM 600 C CA . PRO A 1 83 ? 5.219 -9.810 2.321 1.00 93.94 83 PRO A CA 1
ATOM 601 C C . PRO A 1 83 ? 3.885 -10.228 2.956 1.00 93.94 83 PRO A C 1
ATOM 603 O O . PRO A 1 83 ? 3.407 -11.329 2.695 1.00 93.94 83 PRO A O 1
ATOM 606 N N . LYS A 1 84 ? 3.299 -9.377 3.804 1.00 95.00 84 LYS A N 1
ATOM 607 C CA . LYS A 1 84 ? 2.052 -9.644 4.523 1.00 95.00 84 LYS A CA 1
ATOM 608 C C . LYS A 1 84 ? 0.939 -8.756 3.984 1.00 95.00 84 LYS A C 1
ATOM 610 O O . LYS A 1 84 ? 1.171 -7.570 3.724 1.00 95.00 84 LYS A O 1
ATOM 615 N N . LYS A 1 85 ? -0.251 -9.339 3.846 1.00 95.50 85 LYS A N 1
ATOM 616 C CA . LYS A 1 85 ? -1.463 -8.563 3.599 1.00 95.50 85 LYS A CA 1
ATOM 617 C C . LYS A 1 85 ? -1.805 -7.717 4.820 1.00 95.50 85 LYS A C 1
ATOM 619 O O . LYS A 1 85 ? -1.403 -8.051 5.936 1.00 95.50 85 LYS A O 1
ATOM 624 N N . LEU A 1 86 ? -2.535 -6.643 4.574 1.00 95.38 86 LEU A N 1
ATOM 625 C CA . LEU A 1 86 ? -3.158 -5.846 5.610 1.00 95.38 86 LEU A CA 1
ATOM 626 C C . LEU A 1 86 ? -4.313 -6.634 6.241 1.00 95.38 86 LEU A C 1
ATOM 628 O O . LEU A 1 86 ? -4.986 -7.422 5.577 1.00 95.38 86 LEU A O 1
ATOM 632 N N . THR A 1 87 ? -4.497 -6.422 7.531 1.00 95.00 87 THR A N 1
ATOM 633 C CA . THR A 1 87 ? -5.607 -6.884 8.352 1.00 95.00 87 THR A CA 1
ATOM 634 C C . THR A 1 87 ? -6.861 -6.080 8.036 1.00 95.00 87 THR A C 1
ATOM 636 O O . THR A 1 87 ? -6.792 -4.910 7.645 1.00 95.00 87 THR A O 1
ATOM 639 N N . ASP A 1 88 ? -8.024 -6.700 8.217 1.00 93.25 88 ASP A N 1
ATOM 640 C CA . ASP A 1 88 ? -9.308 -6.056 7.939 1.00 93.25 88 ASP A CA 1
ATOM 641 C C . ASP A 1 88 ? -9.530 -4.846 8.856 1.00 93.25 88 ASP A C 1
ATOM 643 O O . ASP A 1 88 ? -10.072 -3.822 8.425 1.00 93.25 88 ASP A O 1
ATOM 647 N N . GLU A 1 89 ? -9.032 -4.916 10.094 1.00 92.19 89 GLU A N 1
ATOM 648 C CA . GLU A 1 89 ? -9.041 -3.800 11.034 1.00 92.19 8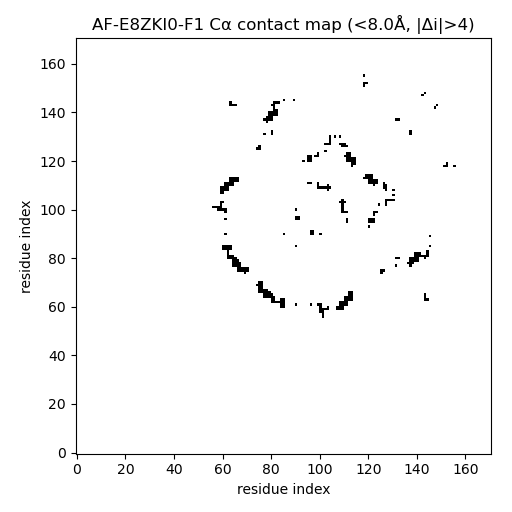9 GLU A CA 1
ATOM 649 C C . GLU A 1 89 ? -8.243 -2.613 10.490 1.00 92.19 89 GLU A C 1
ATOM 651 O O . GLU A 1 89 ? -8.732 -1.484 10.512 1.00 92.19 89 GLU A O 1
ATOM 656 N N . PHE A 1 90 ? -7.043 -2.847 9.953 1.00 91.75 90 PHE A N 1
ATOM 657 C CA . PHE A 1 90 ? -6.214 -1.781 9.393 1.00 91.75 90 PHE A CA 1
ATOM 658 C C . PHE A 1 90 ? -6.813 -1.197 8.108 1.00 91.75 90 PHE A C 1
ATOM 660 O O . PHE A 1 90 ? -6.791 0.020 7.910 1.00 91.75 90 PHE A O 1
ATOM 667 N N . ILE A 1 91 ? -7.414 -2.037 7.260 1.00 93.88 91 ILE A N 1
ATOM 668 C CA . ILE A 1 91 ? -8.132 -1.599 6.054 1.00 93.88 91 ILE A CA 1
ATOM 669 C C . ILE A 1 91 ? -9.304 -0.678 6.420 1.00 93.88 91 ILE A C 1
ATOM 671 O O . ILE A 1 91 ? -9.549 0.312 5.729 1.00 93.88 91 ILE A O 1
ATOM 675 N N . ALA A 1 92 ? -10.019 -0.965 7.510 1.00 91.44 92 ALA A N 1
ATOM 676 C CA . ALA A 1 92 ? -11.158 -0.162 7.951 1.00 91.44 92 ALA A CA 1
ATOM 677 C C . ALA A 1 92 ? -10.772 1.237 8.472 1.00 91.44 92 ALA A C 1
ATOM 679 O O . ALA A 1 92 ? -11.619 2.134 8.466 1.00 91.44 92 ALA A O 1
ATOM 680 N N . LEU A 1 93 ? -9.518 1.444 8.895 1.00 90.12 93 LEU A N 1
ATOM 681 C CA . LEU A 1 93 ? -9.042 2.719 9.449 1.00 90.12 93 LEU A CA 1
ATOM 682 C C . LEU A 1 93 ? -8.795 3.803 8.393 1.00 90.12 93 LEU A C 1
ATOM 684 O O . LEU A 1 93 ? -8.819 4.988 8.729 1.00 90.12 93 LEU A O 1
ATOM 688 N N . ASP A 1 94 ? -8.545 3.429 7.137 1.00 92.69 94 ASP A N 1
ATOM 689 C CA . ASP A 1 94 ? -8.170 4.371 6.080 1.00 92.69 94 ASP A CA 1
ATOM 690 C C . ASP A 1 94 ? -9.009 4.164 4.810 1.00 92.69 94 ASP A C 1
ATOM 692 O O . ASP A 1 94 ? -9.076 3.084 4.217 1.00 92.69 94 ASP A O 1
ATOM 696 N N . THR A 1 95 ? -9.653 5.242 4.362 1.00 93.12 95 THR A N 1
ATOM 697 C CA . THR A 1 95 ? -10.573 5.220 3.219 1.00 93.12 95 THR A CA 1
ATOM 698 C C . THR A 1 95 ? -9.892 4.873 1.898 1.00 93.12 95 THR A C 1
ATOM 700 O O . THR A 1 95 ? -10.532 4.283 1.028 1.00 93.12 95 THR A O 1
ATOM 703 N N . GLU A 1 96 ? -8.618 5.229 1.717 1.00 94.56 96 GLU A N 1
ATOM 704 C CA . GLU A 1 96 ? -7.878 4.894 0.498 1.00 94.56 96 GLU A CA 1
ATOM 705 C C . GLU A 1 96 ? -7.509 3.411 0.475 1.00 94.56 96 GLU A C 1
ATOM 707 O O . GLU A 1 96 ? -7.620 2.777 -0.576 1.00 94.56 96 GLU A O 1
ATOM 712 N N . ILE A 1 97 ? -7.155 2.826 1.622 1.00 94.88 97 ILE A N 1
ATOM 713 C CA . ILE A 1 97 ? -6.923 1.378 1.716 1.00 94.88 97 ILE A CA 1
ATOM 714 C C . ILE A 1 97 ? -8.221 0.624 1.408 1.00 94.88 97 ILE A C 1
ATOM 716 O O . ILE A 1 97 ? -8.230 -0.258 0.547 1.00 94.88 97 ILE A O 1
ATOM 720 N N . LYS A 1 98 ? -9.337 1.030 2.026 1.00 94.25 98 LYS A N 1
ATOM 721 C CA . LYS A 1 98 ? -10.666 0.458 1.764 1.00 94.25 98 LYS A CA 1
ATOM 722 C C . LYS A 1 98 ? -11.097 0.598 0.303 1.00 94.25 98 LYS A C 1
ATOM 724 O O . LYS A 1 98 ? -11.700 -0.301 -0.265 1.00 94.25 98 LYS A O 1
ATOM 729 N N . LYS A 1 99 ? -10.786 1.718 -0.346 1.00 92.56 99 LYS A N 1
ATOM 730 C CA . LYS A 1 99 ? -11.049 1.892 -1.781 1.00 92.56 99 LYS A CA 1
ATOM 731 C C . LYS A 1 99 ? -10.260 0.891 -2.627 1.00 92.56 99 LYS A C 1
ATOM 733 O O . LYS A 1 99 ? -10.780 0.400 -3.626 1.00 92.56 99 LYS A O 1
ATOM 738 N N . CYS A 1 100 ? -9.020 0.605 -2.240 1.00 93.12 100 CYS A N 1
ATOM 739 C CA . CYS A 1 100 ? -8.189 -0.385 -2.911 1.00 93.12 100 CYS A CA 1
ATOM 740 C C . CYS A 1 100 ? -8.678 -1.814 -2.667 1.00 93.12 100 CYS A C 1
ATOM 742 O O . CYS A 1 100 ? -8.711 -2.584 -3.618 1.00 93.12 100 CYS A O 1
ATOM 744 N N . SER A 1 101 ? -9.180 -2.164 -1.479 1.00 94.25 101 SER A N 1
ATOM 745 C CA . SER A 1 101 ? -9.723 -3.515 -1.244 1.00 94.25 101 SER A CA 1
ATOM 746 C C . SER A 1 101 ? -10.882 -3.894 -2.177 1.00 94.25 101 SER A C 1
ATOM 748 O O . SER A 1 101 ? -11.116 -5.072 -2.409 1.00 94.25 101 SER A O 1
ATOM 750 N N . LEU A 1 102 ? -11.564 -2.917 -2.781 1.00 92.06 102 LEU A N 1
ATOM 751 C CA . LEU A 1 102 ? -12.615 -3.135 -3.785 1.00 92.06 102 LEU A CA 1
ATOM 752 C C . LEU A 1 102 ? -12.088 -3.201 -5.231 1.00 92.06 102 LEU A C 1
ATOM 754 O O . LEU A 1 102 ? -12.854 -3.401 -6.171 1.00 92.06 102 LEU A O 1
ATOM 758 N N . ARG A 1 103 ? -10.792 -2.959 -5.431 1.00 87.00 103 ARG A N 1
ATOM 759 C CA . ARG A 1 103 ? -10.106 -2.885 -6.724 1.00 87.00 103 ARG A CA 1
ATOM 760 C C . ARG A 1 103 ? -8.875 -3.782 -6.673 1.00 87.00 103 ARG A C 1
ATOM 762 O O . ARG A 1 103 ? -7.784 -3.321 -6.333 1.00 87.00 103 ARG A O 1
ATOM 769 N N . GLY A 1 104 ? -9.064 -5.060 -6.974 1.00 87.94 104 GLY A N 1
ATOM 770 C CA . GLY A 1 104 ? -7.972 -6.023 -7.085 1.00 87.94 104 GLY A CA 1
ATOM 771 C C . GLY A 1 104 ? -7.657 -6.391 -8.527 1.00 87.94 104 GLY A C 1
ATOM 772 O O . GLY A 1 104 ? -8.381 -6.037 -9.456 1.00 87.94 104 GLY A O 1
ATOM 773 N N . ASN A 1 105 ? -6.554 -7.103 -8.683 1.00 91.81 105 ASN A N 1
ATOM 774 C CA . ASN A 1 105 ? -6.167 -7.762 -9.916 1.00 91.81 105 ASN A CA 1
ATOM 775 C C . ASN A 1 105 ? -6.864 -9.125 -10.059 1.00 91.81 105 ASN A C 1
ATOM 777 O O . ASN A 1 105 ? -7.540 -9.601 -9.145 1.00 91.81 105 ASN A O 1
ATOM 781 N N . ASP A 1 106 ? -6.615 -9.798 -11.181 1.00 91.19 106 ASP A N 1
ATOM 782 C CA . ASP A 1 106 ? -7.166 -11.130 -11.471 1.00 91.19 106 ASP A CA 1
ATOM 783 C C . ASP A 1 106 ? -6.685 -12.228 -10.498 1.00 91.19 106 ASP A C 1
ATOM 785 O O . ASP A 1 106 ? -7.192 -13.345 -10.522 1.00 91.19 106 ASP A O 1
ATOM 789 N N . GLN A 1 107 ? -5.703 -11.932 -9.637 1.00 93.12 107 GLN A N 1
ATOM 790 C CA . GLN A 1 107 ? -5.204 -12.828 -8.585 1.00 93.12 107 GLN A CA 1
ATOM 791 C C . GLN A 1 107 ? -5.872 -12.577 -7.224 1.00 93.12 107 GLN A C 1
ATOM 793 O O . GLN A 1 107 ? -5.435 -13.135 -6.218 1.00 93.12 107 GLN A O 1
ATOM 798 N N . GLY A 1 108 ? -6.890 -11.715 -7.162 1.00 92.69 108 GLY A 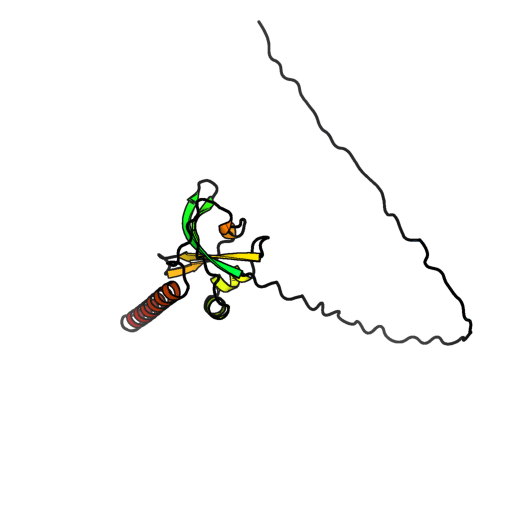N 1
ATOM 799 C CA . GLY A 1 108 ? -7.588 -11.383 -5.919 1.00 92.69 108 GLY A CA 1
ATOM 800 C C . GLY A 1 108 ? -6.784 -10.490 -4.968 1.00 92.69 108 GLY A C 1
ATOM 801 O O . GLY A 1 108 ? -7.069 -10.445 -3.772 1.00 92.69 108 GLY A O 1
ATOM 802 N N . ARG A 1 109 ? -5.758 -9.791 -5.472 1.00 95.19 109 ARG A N 1
ATOM 803 C CA . ARG A 1 109 ? -4.883 -8.920 -4.674 1.00 95.19 109 ARG A CA 1
ATOM 804 C C . ARG A 1 109 ? -5.053 -7.467 -5.068 1.00 95.19 109 ARG A C 1
ATOM 806 O O . ARG A 1 109 ? -5.158 -7.151 -6.250 1.00 95.19 109 ARG A O 1
ATOM 813 N N . SER A 1 110 ? -5.005 -6.584 -4.084 1.00 96.19 110 SER A N 1
ATOM 814 C CA . SER A 1 110 ? -4.947 -5.143 -4.278 1.00 96.19 110 SER A CA 1
ATOM 815 C C . SER A 1 110 ? -3.673 -4.550 -3.691 1.00 96.19 110 SER A C 1
ATOM 817 O O . SER A 1 110 ? -3.092 -5.094 -2.753 1.00 96.19 110 SER A O 1
ATOM 819 N N . TYR A 1 111 ? -3.245 -3.410 -4.224 1.00 96.19 111 TYR A N 1
ATOM 820 C CA . TYR A 1 111 ? -2.026 -2.727 -3.811 1.00 96.19 111 TYR A CA 1
ATOM 821 C C . TYR A 1 111 ? -2.278 -1.262 -3.477 1.00 96.19 111 TYR A C 1
ATOM 823 O O . TYR A 1 111 ? -2.740 -0.483 -4.311 1.00 96.19 111 TYR A O 1
ATOM 831 N N . VAL A 1 112 ? -1.892 -0.862 -2.275 1.00 96.62 112 VAL A N 1
ATOM 832 C CA . VAL A 1 112 ? -1.887 0.530 -1.823 1.00 96.62 112 VAL A CA 1
ATOM 833 C C . VAL A 1 112 ? -0.444 0.985 -1.627 1.00 96.62 112 VAL A C 1
ATOM 835 O O . VAL A 1 112 ? 0.435 0.166 -1.367 1.00 96.62 112 VAL A O 1
ATOM 838 N N . TYR A 1 113 ? -0.163 2.280 -1.731 1.00 95.06 113 TYR A N 1
ATOM 839 C CA . TYR A 1 113 ? 1.158 2.805 -1.379 1.00 95.06 113 TYR A CA 1
ATOM 840 C C . TYR A 1 113 ? 1.048 3.868 -0.291 1.00 95.06 113 TYR A C 1
ATOM 842 O O . TYR A 1 113 ? 0.081 4.633 -0.235 1.00 95.06 113 TYR A O 1
ATOM 850 N N . TRP A 1 114 ? 2.056 3.922 0.573 1.00 93.06 114 TRP A N 1
ATOM 851 C CA . TRP A 1 114 ? 2.218 5.010 1.529 1.00 93.06 114 TRP A CA 1
ATOM 852 C C . TRP A 1 114 ? 2.927 6.178 0.846 1.00 93.06 114 TRP A C 1
ATOM 854 O O . TRP A 1 114 ? 4.042 6.026 0.347 1.00 93.06 114 TRP A O 1
ATOM 864 N N . ASN A 1 115 ? 2.298 7.352 0.814 1.00 90.75 115 ASN A N 1
ATOM 865 C CA . ASN A 1 115 ? 2.925 8.574 0.330 1.00 90.75 115 ASN A CA 1
ATOM 866 C C . ASN A 1 115 ? 3.658 9.260 1.498 1.00 90.75 115 ASN A C 1
ATOM 868 O O . ASN A 1 115 ? 2.992 9.882 2.331 1.00 90.75 115 ASN A O 1
ATOM 872 N N . PRO A 1 116 ? 5.002 9.216 1.566 1.00 85.31 116 PRO A N 1
ATOM 873 C CA . PRO A 1 116 ? 5.740 9.774 2.698 1.00 85.31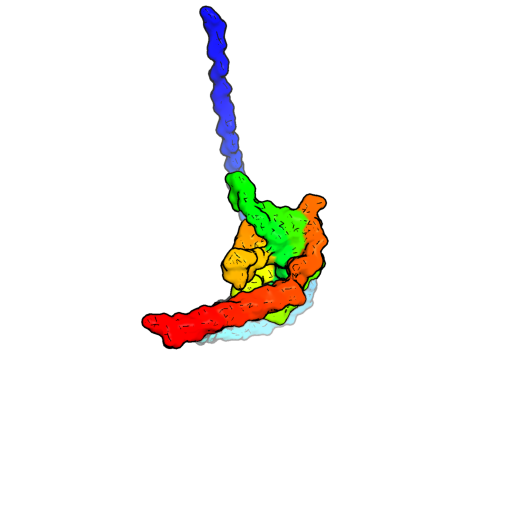 116 PRO A CA 1
ATOM 874 C C . PRO A 1 116 ? 5.675 11.306 2.757 1.00 85.31 116 PRO A C 1
ATOM 876 O O . PRO A 1 116 ? 5.765 11.878 3.840 1.00 85.31 116 PRO A O 1
ATOM 879 N N . ILE A 1 117 ? 5.474 11.979 1.617 1.00 87.12 117 ILE A N 1
ATOM 880 C CA . ILE A 1 117 ? 5.383 13.445 1.544 1.00 87.12 117 ILE A CA 1
ATOM 881 C C . ILE A 1 117 ? 4.045 13.909 2.122 1.00 87.12 117 ILE A C 1
ATOM 883 O O . ILE A 1 117 ? 3.993 14.798 2.965 1.00 87.12 117 ILE A O 1
ATOM 887 N N . GLN A 1 118 ? 2.951 13.280 1.689 1.00 88.25 118 GLN A N 1
ATOM 888 C CA . GLN A 1 118 ? 1.599 13.633 2.138 1.00 88.25 118 GLN A CA 1
ATOM 889 C C . GLN A 1 118 ? 1.210 12.945 3.459 1.00 88.25 118 GLN A C 1
ATOM 891 O O . GLN A 1 118 ? 0.169 13.270 4.040 1.00 88.25 118 GLN A O 1
ATOM 896 N N . ARG A 1 119 ? 2.039 11.999 3.923 1.00 88.81 119 ARG A N 1
ATOM 897 C CA . ARG A 1 119 ? 1.831 11.145 5.100 1.00 88.81 119 ARG A CA 1
ATOM 898 C C . ARG A 1 119 ? 0.432 10.532 5.128 1.00 88.81 119 ARG A C 1
ATOM 900 O O . ARG A 1 119 ? -0.350 10.749 6.057 1.00 88.81 119 ARG A O 1
ATOM 907 N N . LYS A 1 120 ? 0.081 9.860 4.036 1.00 91.88 120 LYS A N 1
ATOM 908 C CA . LYS A 1 120 ? -1.196 9.160 3.874 1.00 91.88 120 LYS A CA 1
ATOM 909 C C . LYS A 1 120 ? -1.059 8.011 2.890 1.00 91.88 120 LYS A C 1
ATOM 911 O O . LYS A 1 120 ? -0.170 8.034 2.034 1.00 91.88 120 LYS A O 1
ATOM 916 N N . PHE A 1 121 ? -1.974 7.056 2.976 1.00 94.56 121 PHE A N 1
ATOM 917 C CA . PHE A 1 121 ? -2.143 6.068 1.926 1.00 94.56 121 PHE A CA 1
ATOM 918 C C . PHE A 1 121 ? -2.775 6.685 0.685 1.00 94.56 121 PHE A C 1
ATOM 920 O O . PHE A 1 121 ? -3.456 7.713 0.739 1.00 94.56 121 PHE A O 1
ATOM 927 N N . ALA A 1 122 ? -2.505 6.061 -0.451 1.00 94.19 122 ALA A N 1
ATOM 928 C CA . ALA A 1 122 ? -3.125 6.411 -1.709 1.00 94.19 122 ALA A CA 1
ATOM 929 C C . ALA A 1 122 ? -3.356 5.153 -2.543 1.00 94.19 122 ALA A C 1
ATOM 931 O O . ALA A 1 122 ? -2.473 4.303 -2.700 1.00 94.19 122 ALA A O 1
ATOM 932 N N . CYS A 1 123 ? -4.559 5.065 -3.101 1.00 93.75 123 CYS A N 1
ATOM 933 C CA . CYS A 1 123 ? -4.959 3.982 -3.976 1.00 93.75 123 CYS A CA 1
ATOM 934 C C . CYS A 1 123 ? -4.852 4.417 -5.438 1.00 93.75 123 CYS A C 1
ATOM 936 O O . CYS A 1 123 ? -5.714 5.133 -5.959 1.00 93.75 123 CYS A O 1
ATOM 938 N N . TRP A 1 124 ? -3.792 3.977 -6.122 1.00 93.12 124 TRP A N 1
ATOM 939 C CA . TRP A 1 124 ? -3.628 4.232 -7.552 1.00 93.12 124 TRP A CA 1
ATOM 940 C C . TRP A 1 124 ? -4.000 2.991 -8.364 1.00 93.12 124 TRP A C 1
ATOM 942 O O . TRP A 1 124 ? -3.410 1.925 -8.216 1.00 93.12 124 TRP A O 1
ATOM 952 N N . GLU A 1 125 ? -4.969 3.144 -9.266 1.00 91.81 125 GLU A N 1
ATOM 953 C CA . GLU A 1 125 ? -5.489 2.065 -10.118 1.00 91.81 125 GLU A CA 1
ATOM 954 C C . GLU A 1 125 ? -4.399 1.386 -10.958 1.00 91.81 125 GLU A C 1
ATOM 95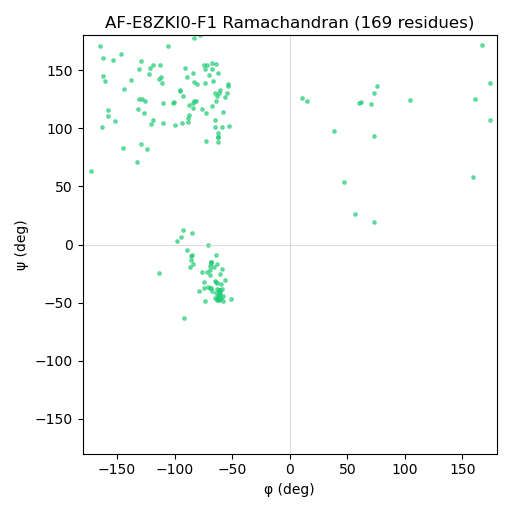6 O O . GLU A 1 125 ? -4.427 0.180 -11.178 1.00 91.81 125 GLU A O 1
ATOM 961 N N . LYS A 1 126 ? -3.356 2.135 -11.330 1.00 92.81 126 LYS A N 1
ATOM 962 C CA . LYS A 1 126 ? -2.203 1.592 -12.050 1.00 92.81 126 LYS A CA 1
ATOM 963 C C . LYS A 1 126 ? -1.294 0.697 -11.214 1.00 92.81 126 LYS A C 1
ATOM 965 O O . LYS A 1 126 ? -0.305 0.225 -11.758 1.00 92.81 126 LYS A O 1
ATOM 970 N N . PHE A 1 127 ? -1.560 0.457 -9.935 1.00 94.12 127 PHE A N 1
ATOM 971 C CA . PHE A 1 127 ? -0.918 -0.658 -9.239 1.00 94.12 127 PHE A CA 1
ATOM 972 C C . PHE A 1 127 ? -1.683 -1.971 -9.416 1.00 94.12 127 PHE A C 1
ATOM 974 O O . PHE A 1 127 ? -1.071 -3.016 -9.256 1.00 94.12 127 PHE A O 1
ATOM 981 N N . GLN A 1 128 ? -2.964 -1.944 -9.798 1.00 94.56 128 GLN A N 1
ATOM 982 C CA . GLN A 1 128 ? -3.814 -3.144 -9.825 1.00 94.56 128 GLN A CA 1
ATOM 983 C C . GLN A 1 128 ? -3.709 -3.949 -11.126 1.00 94.56 128 GLN A C 1
ATOM 985 O O . GLN A 1 128 ? -4.169 -5.074 -11.195 1.00 94.56 128 GLN A O 1
ATOM 990 N N . TRP A 1 129 ? -3.112 -3.397 -12.182 1.00 91.06 129 TRP A N 1
ATOM 991 C CA . TRP A 1 129 ? -3.061 -4.050 -13.500 1.00 91.06 129 TRP A CA 1
ATOM 992 C C . TRP A 1 129 ? -2.186 -5.311 -13.568 1.00 91.06 129 TRP A C 1
ATOM 994 O O . TRP A 1 129 ? -2.273 -6.045 -14.547 1.00 91.06 129 TRP A O 1
ATOM 1004 N N . GLN A 1 130 ? -1.312 -5.546 -12.586 1.00 93.00 130 GLN A N 1
ATOM 1005 C CA . GLN A 1 130 ? -0.470 -6.739 -12.547 1.00 93.00 130 GLN A CA 1
ATOM 1006 C C . GLN A 1 130 ? -0.207 -7.197 -11.114 1.00 93.00 130 GLN A C 1
ATOM 1008 O O . GLN A 1 130 ? -0.388 -6.442 -10.159 1.00 93.00 130 GLN A O 1
ATOM 1013 N N . ASP A 1 131 ? 0.252 -8.438 -10.966 1.00 94.75 131 ASP A N 1
ATOM 1014 C CA . ASP A 1 131 ? 0.671 -8.976 -9.676 1.00 94.75 131 ASP A CA 1
ATOM 1015 C C . ASP A 1 131 ? 2.150 -8.687 -9.407 1.00 94.75 131 ASP A C 1
ATOM 1017 O O . ASP A 1 131 ? 3.043 -9.297 -9.994 1.00 94.75 131 ASP A O 1
ATOM 1021 N N . TRP A 1 132 ? 2.420 -7.777 -8.473 1.00 94.25 132 TRP A N 1
ATOM 1022 C CA . TRP A 1 132 ? 3.787 -7.400 -8.103 1.00 94.25 132 TRP A CA 1
ATOM 1023 C C . TRP A 1 132 ? 4.562 -8.511 -7.387 1.00 94.25 132 TRP A C 1
ATOM 1025 O O . TRP A 1 132 ? 5.787 -8.447 -7.340 1.00 94.25 132 TRP A O 1
ATOM 1035 N N . PHE A 1 133 ? 3.894 -9.557 -6.886 1.00 94.31 133 PHE A N 1
ATOM 1036 C CA . PHE A 1 133 ? 4.586 -10.739 -6.361 1.00 94.31 133 PHE A CA 1
ATOM 1037 C C . PHE A 1 133 ? 5.219 -11.604 -7.454 1.00 94.31 133 PHE A C 1
ATOM 1039 O O . PHE A 1 133 ? 6.167 -12.335 -7.159 1.00 94.31 133 PHE A O 1
ATOM 1046 N N . ALA A 1 134 ? 4.710 -11.526 -8.686 1.00 93.12 134 ALA A N 1
ATOM 1047 C CA . ALA A 1 134 ? 5.223 -12.263 -9.838 1.00 93.12 134 ALA A CA 1
ATOM 1048 C C . ALA A 1 134 ? 6.385 -11.537 -10.541 1.00 93.12 134 ALA A C 1
ATOM 1050 O O . ALA A 1 134 ? 7.052 -12.110 -11.402 1.00 93.12 134 ALA A O 1
ATOM 1051 N N . VAL A 1 135 ? 6.652 -10.279 -10.179 1.00 91.94 135 VAL A N 1
ATOM 1052 C CA . VAL A 1 135 ? 7.702 -9.470 -10.798 1.00 91.94 135 VAL A CA 1
ATOM 1053 C C . VAL A 1 135 ? 9.036 -9.714 -10.082 1.00 91.94 135 VAL A C 1
ATOM 1055 O O . VAL A 1 135 ? 9.235 -9.304 -8.941 1.00 91.94 135 VAL A O 1
ATOM 1058 N N . GLY A 1 136 ? 9.982 -10.364 -10.766 1.00 88.44 136 GLY A N 1
ATOM 1059 C CA . GLY A 1 136 ? 11.223 -10.866 -10.155 1.00 88.44 136 GLY A CA 1
ATOM 1060 C C . GLY A 1 136 ? 12.181 -9.817 -9.571 1.00 88.44 136 GLY A C 1
ATOM 1061 O O . GLY A 1 136 ? 13.049 -10.173 -8.780 1.00 88.44 136 GLY A O 1
ATOM 1062 N N . ASN A 1 137 ? 12.046 -8.537 -9.926 1.00 90.88 137 ASN A N 1
ATOM 1063 C CA . ASN A 1 137 ? 12.882 -7.451 -9.399 1.00 90.88 137 ASN A CA 1
ATOM 1064 C C . ASN A 1 137 ? 12.233 -6.665 -8.243 1.00 90.88 137 ASN A C 1
ATOM 1066 O O . ASN A 1 137 ? 12.835 -5.703 -7.767 1.00 90.88 137 ASN A O 1
ATOM 1070 N N . VAL A 1 138 ? 11.038 -7.054 -7.787 1.00 94.62 138 VAL A N 1
ATOM 1071 C CA . VAL A 1 138 ? 10.373 -6.434 -6.633 1.00 94.62 138 VAL A CA 1
ATOM 1072 C C . VAL A 1 138 ? 10.823 -7.129 -5.350 1.00 94.62 138 VAL A C 1
ATOM 1074 O O . VAL A 1 138 ? 10.631 -8.331 -5.159 1.00 94.62 138 VAL A O 1
ATOM 1077 N N . LYS A 1 139 ? 11.423 -6.368 -4.436 1.00 95.94 139 LYS A N 1
ATOM 1078 C CA . LYS A 1 139 ? 11.919 -6.875 -3.155 1.00 95.94 139 LYS A CA 1
ATOM 1079 C C . LYS A 1 139 ? 10.780 -7.014 -2.146 1.00 95.94 139 LYS A C 1
ATOM 1081 O O . LYS A 1 139 ? 9.963 -6.117 -1.976 1.00 95.94 139 LYS A O 1
ATOM 1086 N N . ARG A 1 140 ? 10.765 -8.103 -1.380 1.00 95.12 140 ARG A N 1
ATOM 1087 C CA . ARG A 1 140 ? 9.849 -8.245 -0.237 1.00 95.12 140 ARG A CA 1
ATOM 1088 C C . ARG A 1 140 ? 10.438 -7.544 0.985 1.00 95.12 140 ARG A C 1
ATOM 1090 O O . ARG A 1 140 ? 11.568 -7.838 1.373 1.00 95.12 140 ARG A O 1
ATOM 1097 N N . SER A 1 141 ? 9.698 -6.603 1.562 1.00 93.50 141 SER A N 1
ATOM 1098 C CA . SER A 1 141 ? 10.195 -5.682 2.588 1.00 93.50 141 SER A CA 1
ATOM 1099 C C . SER A 1 141 ? 9.244 -5.614 3.778 1.00 93.50 141 SER A C 1
ATOM 1101 O O . SER A 1 141 ? 8.114 -5.149 3.659 1.00 93.50 141 SER A O 1
ATOM 1103 N N . GLU A 1 142 ? 9.712 -6.031 4.957 1.00 90.62 142 GLU A N 1
ATOM 1104 C CA . GLU A 1 142 ? 8.950 -5.902 6.211 1.00 90.62 142 GLU A CA 1
ATOM 1105 C C . GLU A 1 142 ? 8.788 -4.443 6.658 1.00 90.62 142 GLU A C 1
ATOM 1107 O O . GLU A 1 142 ? 7.941 -4.129 7.490 1.00 90.62 142 GLU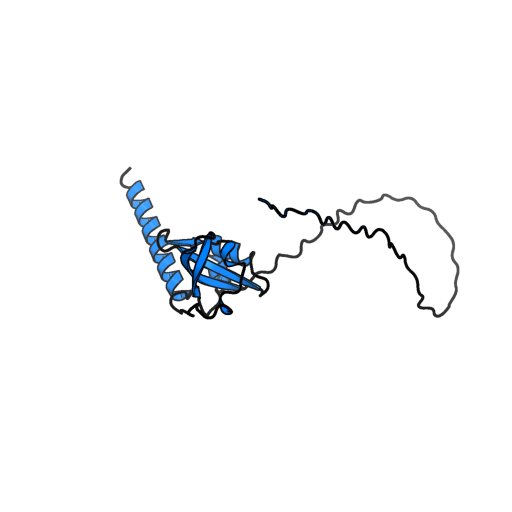 A O 1
ATOM 1112 N N . SER A 1 143 ? 9.572 -3.527 6.081 1.00 87.06 143 SER A N 1
ATOM 1113 C CA . SER A 1 143 ? 9.466 -2.097 6.373 1.00 87.06 143 SER A CA 1
ATOM 1114 C C . SER A 1 143 ? 8.139 -1.478 5.917 1.00 87.06 143 SER A C 1
ATOM 1116 O O . SER A 1 143 ? 7.754 -0.430 6.430 1.00 87.06 143 SER A O 1
ATOM 1118 N N . LEU A 1 144 ? 7.436 -2.151 5.003 1.00 89.38 144 LEU A N 1
ATOM 1119 C CA . LEU A 1 144 ? 6.088 -1.812 4.548 1.00 89.38 144 LEU A CA 1
ATOM 1120 C C . LEU A 1 144 ? 5.002 -2.554 5.345 1.00 89.38 144 LEU A C 1
ATOM 1122 O O . LEU A 1 144 ? 3.848 -2.597 4.929 1.00 89.38 144 LEU A O 1
ATOM 1126 N N . GLY A 1 145 ? 5.371 -3.174 6.467 1.00 87.50 145 GLY A N 1
ATOM 1127 C CA . GLY A 1 145 ? 4.444 -3.863 7.351 1.00 87.50 145 GLY A CA 1
ATOM 1128 C C . GLY A 1 145 ? 3.597 -2.903 8.184 1.00 87.50 145 GLY A C 1
ATOM 1129 O O . GLY A 1 145 ? 4.012 -1.790 8.519 1.00 87.50 145 GLY A O 1
ATOM 1130 N N . GLU A 1 146 ? 2.423 -3.385 8.579 1.00 88.38 146 GLU A N 1
ATOM 1131 C CA . GLU A 1 146 ? 1.424 -2.628 9.339 1.00 88.38 146 GLU A CA 1
ATOM 1132 C C . GLU A 1 146 ? 1.974 -1.951 10.584 1.00 88.38 146 GLU A C 1
ATOM 1134 O O . GLU A 1 146 ? 1.738 -0.768 10.770 1.00 88.38 146 GLU A O 1
ATOM 1139 N N . LEU A 1 147 ? 2.748 -2.662 11.411 1.00 86.44 147 LEU A N 1
ATOM 1140 C CA . LEU A 1 147 ? 3.270 -2.124 12.672 1.00 86.44 147 LEU A CA 1
ATOM 1141 C C . LEU A 1 147 ? 4.142 -0.879 12.466 1.00 86.44 147 LEU A C 1
ATOM 1143 O O . LEU A 1 147 ? 4.159 0.028 13.295 1.00 86.44 147 LEU A O 1
ATOM 1147 N N . LYS A 1 148 ? 4.876 -0.820 11.353 1.00 89.06 148 LYS A N 1
ATOM 1148 C CA . LYS A 1 148 ? 5.691 0.350 11.026 1.00 89.06 148 LYS A CA 1
ATOM 1149 C C . LYS A 1 148 ? 4.833 1.476 10.456 1.00 89.06 148 LYS A C 1
ATOM 1151 O O . LYS A 1 148 ? 5.035 2.636 10.806 1.00 89.06 148 LYS A O 1
ATOM 1156 N N . LEU A 1 149 ? 3.865 1.134 9.610 1.00 89.31 149 LEU A N 1
ATOM 1157 C CA . LEU A 1 149 ? 2.962 2.100 8.989 1.00 89.31 149 LEU A CA 1
ATOM 1158 C C . LEU A 1 149 ? 1.988 2.725 9.992 1.00 89.31 149 LEU A C 1
ATOM 1160 O O . LEU A 1 149 ? 1.749 3.926 9.916 1.00 89.31 149 LEU A O 1
ATOM 1164 N N . SER A 1 150 ? 1.489 1.965 10.966 1.00 88.00 150 SER A N 1
ATOM 1165 C CA . SER A 1 150 ? 0.632 2.475 12.039 1.00 88.00 150 SER A CA 1
ATOM 1166 C C . SER A 1 150 ? 1.355 3.540 12.866 1.00 88.00 150 SER A C 1
ATOM 1168 O O . SER A 1 150 ? 0.799 4.612 13.099 1.00 88.00 150 SER A O 1
ATOM 1170 N N . GLY A 1 151 ? 2.628 3.314 13.207 1.00 87.69 151 GLY A N 1
ATOM 1171 C CA . GLY A 1 151 ? 3.458 4.315 13.880 1.00 87.69 151 GLY A CA 1
ATOM 1172 C C . GLY A 1 151 ? 3.655 5.592 13.050 1.00 87.69 151 GLY A C 1
ATOM 1173 O O . GLY A 1 151 ? 3.607 6.699 13.585 1.00 87.69 151 GLY A O 1
ATOM 1174 N N . GLU A 1 152 ? 3.834 5.473 11.731 1.00 88.56 152 GLU A N 1
ATOM 1175 C CA . GLU A 1 152 ? 3.923 6.634 10.830 1.00 88.56 152 GLU A CA 1
ATOM 1176 C C . GLU A 1 152 ? 2.589 7.393 10.717 1.00 88.56 152 GLU A C 1
ATOM 1178 O O . GLU A 1 152 ? 2.575 8.629 10.741 1.00 88.56 152 GLU A O 1
ATOM 1183 N N . MET A 1 153 ? 1.463 6.678 10.653 1.00 87.81 153 MET A N 1
ATOM 1184 C CA . MET A 1 153 ? 0.121 7.268 10.658 1.00 87.81 153 MET A CA 1
ATOM 1185 C C . MET A 1 153 ? -0.163 8.027 11.952 1.00 87.81 153 MET A C 1
ATOM 1187 O O . MET A 1 153 ? -0.672 9.149 11.908 1.00 87.81 153 MET A O 1
ATOM 1191 N N . GLU A 1 154 ? 0.183 7.452 13.101 1.00 89.94 154 GLU A N 1
ATOM 1192 C CA . GLU A 1 154 ? -0.018 8.081 14.404 1.00 89.94 154 GLU A CA 1
ATOM 1193 C C . GLU A 1 154 ? 0.804 9.369 14.530 1.00 89.94 154 GLU A C 1
ATOM 1195 O O . GLU A 1 154 ? 0.266 10.421 14.887 1.00 89.94 154 GLU A O 1
ATOM 1200 N N . ARG A 1 155 ? 2.082 9.333 14.130 1.00 88.94 155 ARG A N 1
ATOM 1201 C CA . ARG A 1 155 ? 2.939 10.529 14.066 1.00 88.94 155 ARG A CA 1
ATOM 1202 C C . ARG A 1 155 ? 2.349 11.600 13.155 1.00 88.94 155 ARG A C 1
ATOM 1204 O O . ARG A 1 155 ? 2.346 12.778 13.509 1.00 88.94 155 ARG A O 1
ATOM 1211 N N . ALA A 1 156 ? 1.850 11.211 11.983 1.00 88.00 156 ALA A N 1
ATOM 1212 C CA . ALA A 1 156 ? 1.224 12.134 11.041 1.00 88.00 156 ALA A CA 1
ATOM 1213 C C . ALA A 1 156 ? -0.059 12.761 11.608 1.00 88.00 156 ALA A C 1
ATOM 1215 O O . ALA A 1 156 ? -0.273 13.965 11.463 1.00 88.00 156 ALA A O 1
ATOM 1216 N N . SER A 1 157 ? -0.888 11.961 12.279 1.00 87.25 157 SER A N 1
ATOM 1217 C CA . SER A 1 157 ? -2.107 12.403 12.961 1.00 87.25 157 SER A CA 1
ATOM 1218 C C . SER A 1 157 ? -1.796 13.391 14.088 1.00 87.25 157 SER A C 1
ATOM 1220 O O . SER A 1 157 ? -2.398 14.464 14.143 1.00 87.25 157 SER A O 1
ATOM 1222 N N . SER A 1 158 ? -0.807 13.081 14.930 1.00 89.31 158 SER A N 1
ATOM 1223 C CA . SER A 1 158 ? -0.349 13.961 16.009 1.00 89.31 158 SER A CA 1
ATOM 1224 C C . SER A 1 158 ? 0.110 15.322 15.477 1.00 89.31 158 SER A C 1
ATOM 1226 O O . SER A 1 158 ? -0.388 16.356 15.914 1.00 89.31 158 SER A O 1
ATOM 1228 N N . LEU A 1 159 ? 0.950 15.336 14.435 1.00 86.56 159 LEU A N 1
ATOM 1229 C CA . LEU A 1 159 ? 1.423 16.579 13.817 1.00 86.56 159 LEU A CA 1
ATOM 1230 C C . LEU A 1 159 ? 0.291 17.420 13.221 1.00 86.56 159 LEU A C 1
ATOM 1232 O O . LEU A 1 159 ? 0.270 18.632 13.418 1.00 86.56 159 LEU A O 1
ATOM 1236 N N . ARG A 1 160 ? -0.674 16.797 12.530 1.00 86.56 160 ARG A N 1
ATOM 1237 C CA . ARG A 1 160 ? -1.843 17.519 11.999 1.00 86.56 160 ARG A CA 1
ATOM 1238 C C . ARG A 1 160 ? -2.660 18.158 13.117 1.00 86.56 160 ARG A C 1
ATOM 1240 O O . ARG A 1 160 ? -3.077 19.302 12.972 1.00 86.56 160 ARG A O 1
ATOM 1247 N N . LYS A 1 161 ? -2.870 17.447 14.229 1.00 88.88 161 LYS A N 1
ATOM 1248 C CA . LYS A 1 161 ? -3.570 17.998 15.397 1.00 88.88 161 LYS A CA 1
ATOM 1249 C C . LYS A 1 161 ? -2.823 19.200 15.967 1.00 88.88 161 LYS A C 1
ATOM 1251 O O . LYS A 1 161 ? -3.443 20.237 16.162 1.00 88.88 161 LYS A O 1
ATOM 1256 N N . SER A 1 162 ? -1.510 19.088 16.165 1.00 87.75 162 SER A N 1
ATOM 1257 C CA . SER A 1 162 ? -0.688 20.191 16.676 1.00 87.75 162 SER A CA 1
ATOM 1258 C C . SER A 1 162 ? -0.708 21.421 15.765 1.00 87.75 162 SER A C 1
ATOM 1260 O O . SER A 1 162 ? -0.832 22.528 16.274 1.00 87.75 162 SER A O 1
ATOM 1262 N N . MET A 1 163 ? -0.647 21.244 14.439 1.00 86.38 163 MET A N 1
ATOM 1263 C CA . MET A 1 163 ? -0.757 22.360 13.485 1.00 86.38 163 MET A CA 1
ATOM 1264 C C . MET A 1 163 ? -2.110 23.068 13.592 1.00 86.38 163 MET A C 1
ATOM 1266 O O . MET A 1 163 ? -2.157 24.285 13.708 1.00 86.38 163 MET A O 1
ATOM 1270 N N . ILE A 1 164 ? -3.207 22.304 13.637 1.00 88.19 164 ILE A N 1
ATOM 1271 C CA . ILE A 1 164 ? -4.556 22.870 13.783 1.00 88.19 164 ILE A CA 1
ATOM 1272 C C . ILE A 1 164 ? -4.692 23.640 15.102 1.00 88.19 164 ILE A C 1
ATOM 1274 O O . ILE A 1 164 ? -5.358 24.671 15.138 1.00 88.19 164 ILE A O 1
ATOM 1278 N N . THR A 1 165 ? -4.107 23.139 16.192 1.00 88.00 165 THR A N 1
ATOM 1279 C CA . THR A 1 165 ? -4.112 23.847 17.479 1.00 88.00 165 THR A CA 1
ATOM 1280 C C . THR A 1 165 ? -3.324 25.153 17.394 1.00 88.00 165 THR A C 1
ATOM 1282 O O . THR A 1 165 ? -3.841 26.183 17.809 1.00 88.00 165 THR A O 1
ATOM 1285 N N . PHE A 1 166 ? -2.129 25.136 16.797 1.00 86.56 166 PHE A N 1
ATOM 1286 C CA . PHE A 1 166 ? -1.302 26.334 16.634 1.00 86.56 166 PHE A CA 1
ATOM 1287 C C . PHE A 1 166 ? -2.006 27.431 15.824 1.00 86.56 166 PHE A C 1
ATOM 1289 O O . PHE A 1 166 ? -2.032 28.579 16.266 1.00 86.56 166 PHE A O 1
ATOM 1296 N N . ASP A 1 167 ? -2.623 27.071 14.695 1.00 84.00 167 ASP A N 1
ATOM 1297 C CA . ASP A 1 167 ? -3.363 28.010 13.838 1.00 84.00 167 ASP A CA 1
ATOM 1298 C C . ASP A 1 167 ? -4.587 28.603 14.558 1.00 84.00 167 ASP A C 1
ATOM 1300 O O . ASP A 1 167 ? -4.967 29.745 14.325 1.00 84.00 167 ASP A O 1
ATOM 1304 N N . LYS A 1 168 ? -5.218 27.839 15.461 1.00 82.94 168 LYS A N 1
ATOM 1305 C CA . LYS A 1 168 ? -6.338 28.327 16.283 1.00 82.94 168 LYS A CA 1
ATOM 1306 C C . LYS A 1 168 ? -5.894 29.260 17.407 1.00 82.94 168 LYS A C 1
ATOM 1308 O O . LYS A 1 168 ? -6.663 30.133 17.797 1.00 82.94 168 LYS A O 1
ATOM 1313 N N . GLU A 1 169 ? -4.701 29.044 17.952 1.00 82.69 169 GLU A N 1
ATOM 1314 C CA . GLU A 1 169 ? -4.128 29.862 19.026 1.00 82.69 169 GLU A CA 1
ATOM 1315 C C . GLU A 1 169 ? -3.430 31.129 18.497 1.00 82.69 169 GLU A C 1
ATOM 1317 O O . GLU A 1 169 ? -3.223 32.064 19.267 1.00 82.69 169 GLU A O 1
ATOM 1322 N N . ASN A 1 170 ? -3.115 31.191 17.195 1.00 68.06 170 ASN A N 1
ATOM 1323 C CA . ASN A 1 170 ? -2.469 32.329 16.525 1.00 68.06 170 ASN A CA 1
ATOM 1324 C C . ASN A 1 170 ? -3.194 32.692 15.202 1.00 68.06 170 ASN A C 1
ATOM 1326 O O . ASN A 1 170 ? -2.650 32.413 14.131 1.00 68.06 170 ASN A O 1
ATOM 1330 N N . PRO A 1 171 ? -4.417 33.259 15.267 1.00 56.31 171 PRO A N 1
ATOM 1331 C CA . PRO A 1 171 ? -5.250 33.567 14.098 1.00 56.31 171 PRO A CA 1
ATOM 1332 C C . PRO A 1 171 ? -4.759 34.744 13.242 1.00 56.31 171 PRO A C 1
ATOM 1334 O O . PRO A 1 171 ? -4.119 35.673 13.788 1.00 56.31 171 PRO A O 1
#

Sequence (171 aa):
MKGLNAILSGTGLVSGVGGIAALTVLNKAPTSSVLEVVEEKSQVEEKKEGVTVAEPAPVMDVYVVGYKKANDKRQPLVDEISPKKLTDEFIALDTEIKKCSLRGNDQGRSYVYWNPIQRKFACWEKFQWQDWFAVGNVKRSESLGELKLSGEMERASSLRKSMITFDKENP